Protein AF-A0A9D4ZBW3-F1 (afdb_monomer)

Solvent-accessible surface area (backbone atoms only — not comparable to full-atom values): 4893 Å² total; per-residue (Å²): 109,70,68,56,22,57,52,37,38,53,49,46,67,75,76,44,62,75,87,43,76,44,78,40,81,65,36,64,91,36,43,58,60,53,20,26,61,77,68,73,30,54,68,52,71,43,55,94,47,67,69,41,51,51,52,48,52,51,52,50,53,50,51,50,51,58,76,42,61,58,46,42,80,45,89,92,87,42,76,43,75,59,131

Organism: Adiantum capillus-veneris (NCBI:txid13818)

Structure (mmCIF, N/CA/C/O backbone):
data_AF-A0A9D4ZBW3-F1
#
_entry.id   AF-A0A9D4ZBW3-F1
#
loop_
_atom_site.group_PDB
_atom_site.id
_atom_site.type_symbol
_atom_site.label_atom_id
_atom_site.label_alt_id
_atom_site.label_comp_id
_atom_site.label_asym_id
_atom_site.label_entity_id
_atom_site.label_seq_id
_atom_site.pdbx_PDB_ins_code
_atom_site.Cartn_x
_atom_site.Cartn_y
_atom_site.Cartn_z
_atom_site.occupancy
_atom_site.B_iso_or_equiv
_atom_site.auth_seq_id
_atom_site.auth_comp_id
_atom_site.auth_asym_id
_atom_site.auth_atom_id
_atom_site.pdbx_PDB_model_num
ATOM 1 N N . MET A 1 1 ? 10.156 11.615 0.277 1.00 62.94 1 MET A N 1
ATOM 2 C CA . MET A 1 1 ? 9.473 10.310 0.449 1.00 62.94 1 MET A CA 1
ATOM 3 C C . MET A 1 1 ? 8.136 10.476 1.164 1.00 62.94 1 MET A C 1
ATOM 5 O O . MET A 1 1 ? 7.128 10.077 0.603 1.00 62.94 1 MET A O 1
ATOM 9 N N . GLU A 1 2 ? 8.091 11.096 2.347 1.00 71.25 2 GLU A N 1
ATOM 10 C CA . GLU A 1 2 ? 6.842 11.247 3.118 1.00 71.25 2 GLU A CA 1
ATOM 11 C C . GLU A 1 2 ? 5.805 12.172 2.456 1.00 71.25 2 GLU A C 1
ATOM 13 O O . GLU A 1 2 ? 4.632 11.818 2.374 1.00 71.25 2 GLU A O 1
ATOM 18 N N . GLN A 1 3 ? 6.253 13.282 1.860 1.00 81.94 3 GLN A N 1
ATOM 19 C CA . GLN A 1 3 ? 5.391 14.184 1.086 1.00 81.94 3 GLN A CA 1
ATOM 20 C C . GLN A 1 3 ? 4.722 13.483 -0.111 1.00 81.94 3 GLN A C 1
ATOM 22 O O . GLN A 1 3 ? 3.542 13.689 -0.377 1.00 81.94 3 GLN A O 1
ATOM 27 N N . SER A 1 4 ? 5.455 12.606 -0.805 1.00 83.44 4 SER A N 1
ATOM 28 C CA . SER A 1 4 ? 4.944 11.847 -1.953 1.00 83.44 4 SER A CA 1
ATOM 29 C C . SER A 1 4 ? 3.864 10.837 -1.549 1.00 83.44 4 SER A C 1
ATOM 31 O O . SER A 1 4 ? 2.938 10.610 -2.318 1.00 83.44 4 SER A O 1
ATOM 33 N N . ARG A 1 5 ? 3.947 10.259 -0.340 1.00 84.50 5 ARG A N 1
ATOM 34 C CA . ARG A 1 5 ? 2.902 9.376 0.204 1.00 84.50 5 ARG A CA 1
ATOM 35 C C . ARG A 1 5 ? 1.618 10.157 0.481 1.00 84.50 5 ARG A C 1
ATOM 37 O O . ARG A 1 5 ? 0.571 9.773 -0.021 1.00 84.50 5 ARG A O 1
ATOM 44 N N . ALA A 1 6 ? 1.708 11.253 1.237 1.00 89.12 6 ALA A N 1
ATOM 45 C CA . ALA A 1 6 ? 0.542 12.060 1.607 1.00 89.12 6 ALA A CA 1
ATOM 46 C C . ALA A 1 6 ? -0.192 12.615 0.374 1.00 89.12 6 ALA A C 1
ATOM 48 O O . ALA A 1 6 ? -1.420 12.620 0.324 1.00 89.12 6 ALA A O 1
ATOM 49 N N . PHE A 1 7 ? 0.561 13.015 -0.655 1.00 93.00 7 PHE A N 1
ATOM 50 C CA . PHE A 1 7 ? -0.015 13.399 -1.941 1.00 93.00 7 PHE A CA 1
ATOM 51 C C . PHE A 1 7 ? -0.808 12.251 -2.586 1.00 93.00 7 PHE A C 1
ATOM 53 O O . PHE A 1 7 ? -1.946 12.457 -2.998 1.00 93.00 7 PHE A O 1
ATOM 60 N N . MET A 1 8 ? -0.251 11.036 -2.631 1.00 92.75 8 MET A N 1
ATOM 61 C CA . MET A 1 8 ? -0.961 9.886 -3.197 1.00 92.75 8 MET A CA 1
ATOM 62 C C . MET A 1 8 ? -2.192 9.486 -2.380 1.00 92.75 8 MET A C 1
ATOM 64 O O . MET A 1 8 ? -3.197 9.114 -2.971 1.00 92.75 8 MET A O 1
ATOM 68 N N . GLU A 1 9 ? -2.166 9.607 -1.052 1.00 92.81 9 GLU A N 1
ATOM 69 C CA . GLU A 1 9 ? -3.354 9.377 -0.214 1.00 92.81 9 GLU A CA 1
ATOM 70 C C . GLU A 1 9 ? -4.488 10.346 -0.566 1.00 92.81 9 GLU 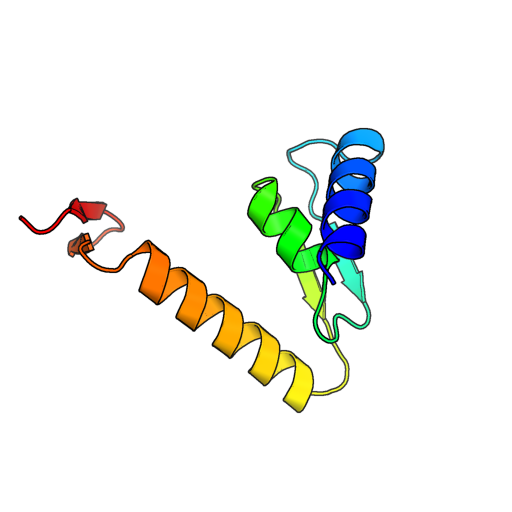A C 1
ATOM 72 O O . GLU A 1 9 ? -5.632 9.920 -0.721 1.00 92.81 9 GLU A O 1
ATOM 77 N N . ALA A 1 10 ? -4.166 11.626 -0.784 1.00 94.12 10 ALA A N 1
ATOM 78 C CA . ALA A 1 10 ? -5.143 12.615 -1.232 1.00 94.12 10 ALA A CA 1
ATOM 79 C C . ALA A 1 10 ? -5.697 12.286 -2.629 1.00 94.12 10 ALA A C 1
ATOM 81 O O . ALA A 1 10 ? -6.904 12.372 -2.847 1.00 94.12 10 ALA A O 1
ATOM 82 N N . VAL A 1 11 ? -4.842 11.857 -3.565 1.00 93.38 11 VAL A N 1
ATOM 83 C CA . VAL A 1 11 ? -5.276 11.413 -4.901 1.00 93.38 11 VAL A CA 1
ATOM 84 C C . VAL A 1 11 ? -6.226 10.216 -4.799 1.00 93.38 11 VAL A C 1
ATOM 86 O O . VAL A 1 11 ? -7.287 10.221 -5.420 1.00 93.38 11 VAL A O 1
ATOM 89 N N . LEU A 1 12 ? -5.895 9.208 -3.989 1.00 93.06 12 LEU A N 1
ATOM 90 C CA . LEU A 1 12 ? -6.752 8.036 -3.797 1.00 93.06 12 LEU A CA 1
ATOM 91 C C . LEU A 1 12 ? -8.116 8.418 -3.212 1.00 93.06 12 LEU A C 1
ATOM 93 O O . LEU A 1 12 ? -9.139 7.935 -3.691 1.00 93.06 12 LEU A O 1
ATOM 97 N N . ALA A 1 13 ? -8.141 9.313 -2.224 1.00 92.56 13 ALA A N 1
ATOM 98 C CA . ALA A 1 13 ? -9.379 9.773 -1.605 1.00 92.56 13 ALA A CA 1
ATOM 99 C C . ALA A 1 13 ? -10.275 10.573 -2.568 1.00 92.56 13 ALA A C 1
ATOM 101 O O . ALA A 1 13 ? -11.495 10.447 -2.508 1.00 92.56 13 ALA A O 1
ATOM 102 N N . LEU A 1 14 ? -9.686 11.385 -3.452 1.00 95.19 14 LEU A N 1
ATOM 103 C CA . LEU A 1 14 ? -10.435 12.258 -4.362 1.00 95.19 14 LEU A CA 1
ATOM 104 C C . LEU A 1 14 ? -10.958 11.541 -5.608 1.00 95.19 14 LEU A C 1
ATOM 106 O O . LEU A 1 14 ? -12.030 11.885 -6.101 1.00 95.19 14 LEU A O 1
ATOM 110 N N . PHE A 1 15 ? -10.198 10.584 -6.142 1.00 93.38 15 PHE A N 1
ATOM 111 C CA . PHE A 1 15 ? -10.455 10.037 -7.478 1.00 93.38 15 PHE A CA 1
ATOM 112 C C . PHE A 1 15 ? -10.949 8.592 -7.489 1.00 93.38 15 PHE A C 1
ATOM 114 O O . PHE A 1 15 ? -11.371 8.108 -8.537 1.00 93.38 15 PHE A O 1
ATOM 121 N N . PHE A 1 16 ? -10.917 7.893 -6.354 1.00 91.88 16 PHE A N 1
ATOM 122 C CA . PHE A 1 16 ? -11.249 6.474 -6.300 1.00 91.88 16 PHE A CA 1
ATOM 123 C C . PHE A 1 16 ? -12.224 6.183 -5.157 1.00 91.88 16 PHE A C 1
ATOM 125 O O . PHE A 1 16 ? -12.019 6.624 -4.025 1.00 91.88 16 PHE A O 1
ATOM 132 N N . SER A 1 17 ? -13.232 5.346 -5.408 1.00 92.06 17 SER A N 1
ATOM 133 C CA . SER A 1 17 ? -14.056 4.763 -4.339 1.00 92.06 17 SER A CA 1
ATOM 134 C C . SER A 1 17 ? -13.211 3.880 -3.417 1.00 92.06 17 SER A C 1
ATOM 136 O O . SER A 1 17 ? -12.210 3.320 -3.862 1.00 92.06 17 SER A O 1
ATOM 138 N N . GLU A 1 18 ? -13.603 3.730 -2.152 1.00 89.06 18 GLU A N 1
ATOM 139 C CA . GLU A 1 18 ? -12.853 2.929 -1.165 1.00 89.06 18 GLU A CA 1
ATOM 140 C C . GLU A 1 18 ? -12.645 1.473 -1.610 1.00 89.06 18 GLU A C 1
ATOM 142 O O . GLU A 1 18 ? -11.564 0.924 -1.415 1.00 89.06 18 GLU A O 1
ATOM 147 N N . ASP A 1 19 ? -13.614 0.906 -2.331 1.00 91.44 19 ASP A N 1
ATOM 148 C CA . ASP A 1 19 ? -13.555 -0.468 -2.849 1.00 91.44 19 ASP A CA 1
ATOM 149 C C . ASP A 1 19 ? -12.808 -0.606 -4.190 1.00 91.44 19 ASP A C 1
ATOM 151 O O . ASP A 1 19 ? -12.753 -1.691 -4.774 1.00 91.44 19 ASP A O 1
ATOM 155 N N . ALA A 1 20 ? -12.263 0.487 -4.735 1.00 91.31 20 ALA A N 1
ATOM 156 C CA . ALA A 1 20 ? -11.578 0.444 -6.022 1.00 91.31 20 ALA A CA 1
ATOM 157 C C . ALA A 1 20 ? -10.264 -0.347 -5.935 1.00 91.31 20 ALA A C 1
ATOM 159 O O . ALA A 1 20 ? -9.454 -0.146 -5.028 1.00 91.31 20 ALA A O 1
ATOM 160 N N . LEU A 1 21 ? -10.011 -1.181 -6.949 1.00 91.31 21 LEU A N 1
ATOM 161 C CA . LEU A 1 21 ? -8.698 -1.777 -7.173 1.00 91.31 21 LEU A CA 1
ATOM 162 C C . LEU A 1 21 ? -7.783 -0.760 -7.864 1.00 91.31 21 LEU A C 1
ATOM 164 O O . LEU A 1 21 ? -8.042 -0.349 -8.996 1.00 91.31 21 LEU A O 1
ATOM 168 N N . VAL A 1 22 ? -6.694 -0.384 -7.198 1.00 90.56 22 VAL A N 1
ATOM 169 C CA . VAL A 1 22 ? -5.676 0.517 -7.751 1.00 90.56 22 VAL A CA 1
ATOM 170 C C . VAL A 1 22 ? -4.663 -0.295 -8.553 1.00 90.56 22 VAL A C 1
ATOM 172 O O . VAL A 1 22 ? -4.102 -1.264 -8.047 1.00 90.56 22 VAL A O 1
ATOM 175 N N . LEU A 1 23 ? -4.420 0.101 -9.803 1.00 89.31 23 LEU A N 1
ATOM 176 C CA . LEU A 1 23 ? -3.419 -0.513 -10.677 1.00 89.31 23 LEU A CA 1
ATOM 177 C C . LEU A 1 23 ? -2.225 0.428 -10.836 1.00 89.31 23 LEU A C 1
ATOM 179 O O . LEU A 1 23 ? -2.392 1.579 -11.235 1.00 89.31 23 LEU A O 1
ATOM 183 N N . GLU A 1 24 ? -1.021 -0.069 -10.558 1.00 86.25 24 GLU A N 1
ATOM 184 C CA . GLU A 1 24 ? 0.220 0.702 -10.672 1.00 86.25 24 GLU A CA 1
ATOM 185 C C . GLU A 1 24 ? 1.232 -0.002 -11.584 1.00 86.25 24 GLU A C 1
ATOM 187 O O . GLU A 1 24 ? 1.633 -1.140 -11.325 1.00 86.25 24 GLU A O 1
ATOM 192 N N . MET A 1 25 ? 1.695 0.714 -12.615 1.00 83.69 25 MET A N 1
ATOM 193 C CA . MET A 1 25 ? 2.783 0.282 -13.496 1.00 83.69 25 MET A CA 1
ATOM 194 C C . MET A 1 25 ? 4.107 0.934 -13.073 1.00 83.69 25 MET A C 1
ATOM 196 O O . MET A 1 25 ? 4.163 2.154 -12.944 1.00 83.69 25 MET A O 1
ATOM 200 N N . GLY A 1 26 ? 5.182 0.154 -12.933 1.00 80.62 26 GLY A N 1
ATOM 201 C CA . GLY A 1 26 ? 6.523 0.667 -12.621 1.00 80.62 26 GLY A CA 1
ATOM 202 C C . GLY A 1 26 ? 6.676 1.081 -11.160 1.00 80.62 26 GLY A C 1
ATOM 203 O O . GLY A 1 26 ? 7.028 2.222 -10.864 1.00 80.62 26 GLY A O 1
ATOM 204 N N . CYS A 1 27 ? 6.363 0.166 -10.243 1.00 74.44 27 CYS A N 1
ATOM 205 C CA . CYS A 1 27 ? 6.182 0.507 -8.838 1.00 74.44 27 CYS A CA 1
ATOM 206 C C . CYS A 1 27 ? 7.456 0.994 -8.125 1.00 74.44 27 CYS A C 1
ATOM 208 O O . CYS A 1 27 ? 7.344 1.774 -7.182 1.00 74.44 27 CYS A O 1
AT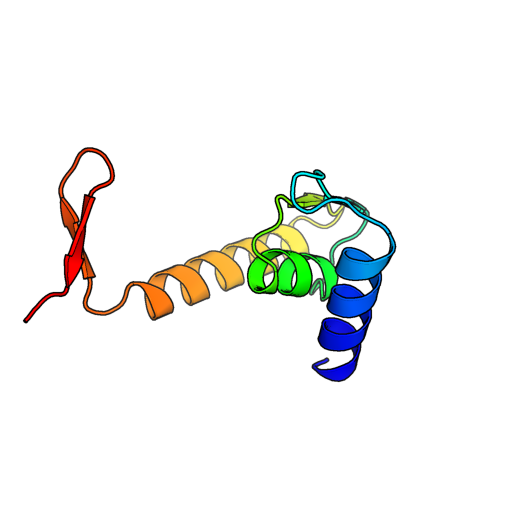OM 210 N N . GLY A 1 28 ? 8.675 0.637 -8.543 1.00 78.50 28 GLY A N 1
ATOM 211 C CA . GLY A 1 28 ? 9.882 1.189 -7.909 1.00 78.50 28 GLY A CA 1
ATOM 212 C C . G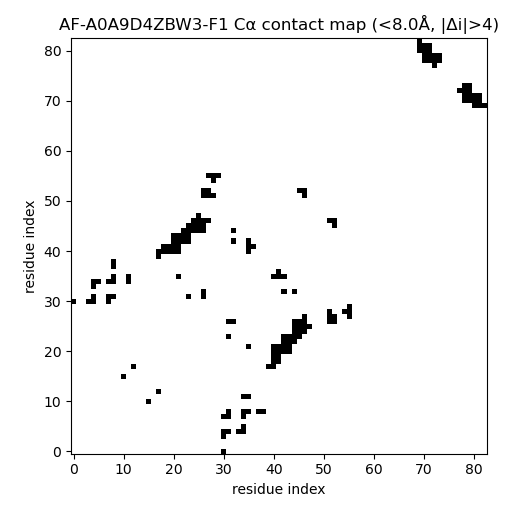LY A 1 28 ? 9.898 0.996 -6.377 1.00 78.50 28 GLY A C 1
ATOM 213 O O . GLY A 1 28 ? 9.707 -0.097 -5.853 1.00 78.50 28 GLY A O 1
ATOM 214 N N . THR A 1 29 ? 10.083 2.081 -5.618 1.00 67.62 29 THR A N 1
ATOM 215 C CA . THR A 1 29 ? 9.992 2.103 -4.134 1.00 67.62 29 THR A CA 1
ATOM 216 C C . THR A 1 29 ? 8.591 2.481 -3.604 1.00 67.62 29 THR A C 1
ATOM 218 O O . THR A 1 29 ? 8.437 2.883 -2.444 1.00 67.62 29 THR A O 1
ATOM 221 N N . SER A 1 30 ? 7.600 2.365 -4.492 1.00 72.75 30 SER A N 1
ATOM 222 C CA . SER A 1 30 ? 6.235 2.898 -4.549 1.00 72.75 30 SER A CA 1
ATOM 223 C C . SER A 1 30 ? 5.682 3.652 -3.329 1.00 72.75 30 SER A C 1
ATOM 225 O O . SER A 1 30 ? 5.287 3.056 -2.319 1.00 72.75 30 SER A O 1
ATOM 227 N N . PRO A 1 31 ? 5.515 4.979 -3.461 1.00 82.12 31 PRO A N 1
ATOM 228 C CA . PRO A 1 31 ? 4.613 5.770 -2.628 1.00 82.12 31 PRO A CA 1
ATOM 229 C C . PRO A 1 31 ? 3.133 5.386 -2.795 1.00 82.12 31 PRO A C 1
ATOM 231 O O . PRO A 1 31 ? 2.374 5.539 -1.841 1.00 82.12 31 PRO A O 1
ATOM 234 N N . VAL A 1 32 ? 2.725 4.882 -3.968 1.00 87.44 32 VAL A N 1
ATOM 235 C CA . VAL A 1 32 ? 1.333 4.504 -4.278 1.00 87.44 32 VAL A CA 1
ATOM 236 C C . VAL A 1 32 ? 0.913 3.291 -3.460 1.00 87.44 32 VAL A C 1
ATOM 238 O O . VAL A 1 32 ? -0.116 3.323 -2.794 1.00 87.44 32 VAL A O 1
ATOM 241 N N . LEU A 1 33 ? 1.744 2.250 -3.434 1.00 85.69 33 LEU A N 1
ATOM 242 C CA . LEU A 1 33 ? 1.507 1.045 -2.651 1.00 85.69 33 LEU A CA 1
ATOM 243 C C . LEU A 1 33 ? 1.423 1.362 -1.150 1.00 85.69 33 LEU A C 1
ATOM 245 O O . LEU A 1 33 ? 0.533 0.875 -0.456 1.00 85.69 33 LEU A O 1
ATOM 249 N N . LYS A 1 34 ? 2.308 2.236 -0.651 1.00 85.56 34 LYS A N 1
ATOM 250 C CA . LYS A 1 34 ? 2.270 2.705 0.744 1.00 85.56 34 LYS A CA 1
ATOM 251 C C . LYS A 1 34 ? 1.005 3.502 1.052 1.00 85.56 34 LYS A C 1
ATOM 253 O O . LYS A 1 34 ? 0.431 3.317 2.119 1.00 85.56 34 LYS A O 1
ATOM 258 N N . ALA A 1 35 ? 0.566 4.358 0.131 1.00 89.00 35 ALA A N 1
ATOM 259 C CA . ALA A 1 35 ? -0.680 5.104 0.271 1.00 89.00 35 ALA A CA 1
ATOM 260 C C . ALA A 1 35 ? -1.902 4.172 0.262 1.00 89.00 35 ALA A C 1
ATOM 262 O O . ALA A 1 35 ? -2.791 4.321 1.097 1.00 89.00 35 ALA A O 1
ATOM 263 N N . CYS A 1 36 ? -1.926 3.161 -0.613 1.00 89.62 36 CYS A N 1
ATOM 264 C CA . CYS A 1 36 ? -2.984 2.148 -0.635 1.00 89.62 36 CYS A CA 1
ATOM 265 C C . CYS A 1 36 ? -3.028 1.361 0.680 1.00 89.62 36 CYS A C 1
ATOM 267 O O . CYS A 1 36 ? -4.098 1.189 1.253 1.00 89.62 36 CYS A O 1
ATOM 269 N N . GLN A 1 37 ? -1.867 0.959 1.210 1.00 85.12 37 GLN A N 1
ATOM 270 C CA . GLN A 1 37 ? -1.777 0.295 2.511 1.00 85.12 37 GLN A CA 1
ATOM 271 C C . GLN A 1 37 ? -2.295 1.190 3.648 1.00 85.12 37 GLN A C 1
ATOM 273 O O . GLN A 1 37 ? -3.046 0.722 4.498 1.00 85.12 37 GLN A O 1
ATOM 278 N N . ALA A 1 38 ? -1.912 2.469 3.665 1.00 86.19 38 ALA A N 1
ATOM 279 C CA . ALA A 1 38 ? -2.340 3.418 4.693 1.00 86.19 38 ALA A CA 1
ATOM 280 C C . ALA A 1 38 ? -3.848 3.718 4.646 1.00 86.19 38 ALA A C 1
ATOM 282 O O . ALA A 1 38 ? -4.453 4.000 5.678 1.00 86.19 38 ALA A O 1
ATOM 283 N N . THR A 1 39 ? -4.453 3.632 3.461 1.00 89.31 39 THR A N 1
ATOM 284 C CA . THR A 1 39 ? -5.877 3.918 3.222 1.00 89.31 39 THR A CA 1
ATOM 285 C C . THR A 1 39 ? -6.740 2.662 3.102 1.00 89.31 39 THR A C 1
ATOM 287 O O . THR A 1 39 ? -7.911 2.773 2.758 1.00 89.31 39 THR A O 1
ATOM 290 N N . TRP A 1 40 ? -6.188 1.481 3.408 1.00 87.00 40 TRP A N 1
ATOM 291 C CA . TRP A 1 40 ? -6.887 0.188 3.362 1.00 87.00 40 TRP A CA 1
ATOM 292 C C . TRP A 1 40 ? -7.479 -0.176 1.994 1.00 87.00 40 TRP A C 1
ATOM 294 O O . TRP A 1 40 ? -8.498 -0.856 1.907 1.00 87.00 40 TRP A O 1
ATOM 304 N N . ARG A 1 41 ? -6.815 0.236 0.913 1.00 90.75 41 ARG A N 1
ATOM 305 C CA . ARG A 1 41 ? -7.261 -0.011 -0.462 1.00 90.75 41 ARG A CA 1
ATOM 306 C C . ARG A 1 41 ? -6.519 -1.175 -1.100 1.00 90.75 41 ARG A C 1
ATOM 308 O O . ARG A 1 41 ? -5.313 -1.349 -0.904 1.00 90.75 41 ARG A O 1
ATOM 315 N N . ALA A 1 42 ? -7.238 -1.950 -1.908 1.00 89.75 42 ALA A N 1
ATOM 316 C CA . ALA A 1 42 ? -6.640 -3.004 -2.714 1.00 89.75 42 ALA A CA 1
ATOM 317 C C . ALA A 1 42 ? -5.766 -2.387 -3.814 1.00 89.75 42 ALA A C 1
ATOM 319 O O . ALA A 1 42 ? -6.208 -1.512 -4.559 1.00 89.75 42 ALA A O 1
ATOM 320 N N . CYS A 1 43 ? -4.526 -2.859 -3.934 1.00 89.81 43 CYS A N 1
ATOM 321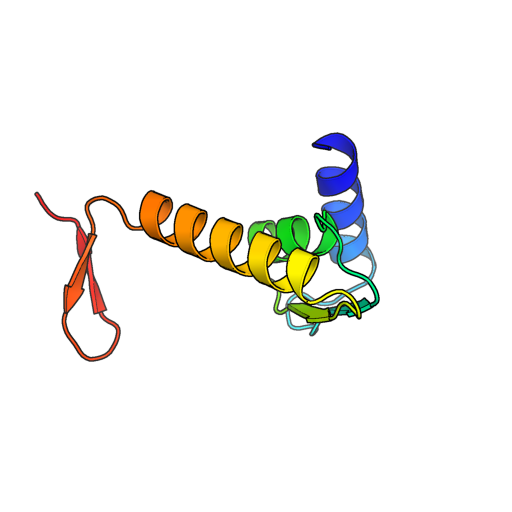 C CA . CYS A 1 43 ? -3.585 -2.387 -4.942 1.00 89.81 43 CYS A CA 1
ATOM 322 C C . CYS A 1 43 ? -2.892 -3.566 -5.619 1.00 89.81 43 CYS A C 1
ATOM 324 O O . CYS A 1 43 ? -2.436 -4.499 -4.952 1.00 89.81 43 CYS A O 1
ATOM 326 N N . PHE A 1 44 ? -2.813 -3.511 -6.944 1.00 88.19 44 PHE A N 1
ATOM 327 C CA . PHE A 1 44 ? -2.058 -4.437 -7.766 1.00 88.19 44 PHE A CA 1
ATOM 328 C C . PHE A 1 44 ? -0.954 -3.663 -8.491 1.00 88.19 44 PHE A C 1
ATOM 330 O O . PHE A 1 44 ? -1.208 -2.886 -9.414 1.00 88.19 44 PHE A O 1
ATOM 337 N N . SER A 1 45 ? 0.281 -3.887 -8.047 1.00 86.62 45 SER A N 1
ATOM 338 C CA . SER A 1 45 ? 1.474 -3.217 -8.562 1.00 86.62 45 SER A CA 1
ATOM 339 C C . SER A 1 45 ? 2.330 -4.183 -9.371 1.00 86.62 45 SER A C 1
ATOM 341 O O . SER A 1 45 ? 2.529 -5.334 -8.975 1.00 86.62 45 SER A O 1
ATOM 343 N N . PHE A 1 46 ? 2.906 -3.697 -10.467 1.00 84.19 46 PHE A N 1
ATOM 344 C CA . PHE A 1 46 ? 3.867 -4.449 -11.269 1.00 84.19 46 PHE A CA 1
ATOM 345 C C . PHE A 1 46 ? 5.086 -3.609 -11.640 1.00 84.19 46 PHE A C 1
ATOM 347 O O . PHE A 1 46 ? 5.013 -2.390 -11.782 1.00 84.19 46 PHE A O 1
ATOM 354 N N . ASP A 1 47 ? 6.220 -4.280 -11.826 1.00 87.81 47 ASP A N 1
ATOM 355 C CA . ASP A 1 47 ? 7.471 -3.672 -12.270 1.00 87.81 47 ASP A CA 1
ATOM 356 C C . ASP A 1 47 ? 8.207 -4.650 -13.189 1.00 87.81 47 ASP A C 1
ATOM 358 O O . ASP A 1 47 ? 8.183 -5.863 -12.969 1.00 87.81 47 ASP A O 1
ATOM 362 N N . SER A 1 48 ? 8.858 -4.135 -14.230 1.00 87.88 48 SER A N 1
ATOM 363 C CA . SER A 1 48 ? 9.675 -4.945 -15.139 1.00 87.88 48 SER A CA 1
ATOM 364 C C . SER A 1 48 ? 10.984 -5.419 -14.500 1.00 87.88 48 SER A C 1
ATOM 366 O O . SER A 1 48 ? 11.614 -6.351 -14.996 1.00 87.88 48 SER A O 1
ATOM 368 N N . ASN A 1 49 ? 11.423 -4.781 -13.413 1.00 88.19 49 ASN A N 1
ATOM 369 C CA . ASN A 1 49 ? 12.649 -5.115 -12.710 1.00 88.19 49 ASN A CA 1
ATOM 370 C C . ASN A 1 49 ? 12.369 -6.051 -11.523 1.00 88.19 49 ASN A C 1
ATOM 372 O O . ASN A 1 49 ? 11.898 -5.636 -10.463 1.00 88.19 49 ASN A O 1
ATOM 376 N N . ALA A 1 50 ? 12.752 -7.321 -11.659 1.00 84.12 50 ALA A N 1
ATOM 377 C CA . ALA A 1 50 ? 12.580 -8.323 -10.605 1.00 84.12 50 ALA A CA 1
ATOM 378 C C . ALA A 1 50 ? 13.289 -7.965 -9.279 1.00 84.12 50 ALA A C 1
ATOM 380 O O . ALA A 1 50 ? 12.831 -8.358 -8.205 1.00 84.12 50 ALA A O 1
ATOM 381 N N . GLY A 1 51 ? 14.392 -7.207 -9.323 1.00 84.88 51 GLY A N 1
ATOM 382 C CA . GLY A 1 51 ? 15.084 -6.725 -8.124 1.00 84.88 51 GLY A CA 1
A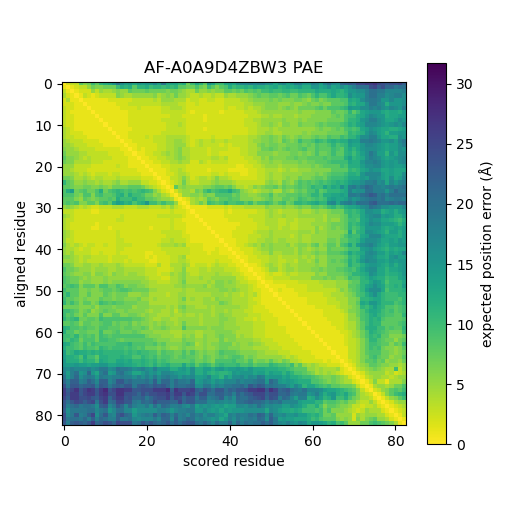TOM 383 C C . GLY A 1 51 ? 14.236 -5.739 -7.318 1.00 84.88 51 GLY A C 1
ATOM 384 O O . GLY A 1 51 ? 14.193 -5.819 -6.090 1.00 84.88 51 GLY A O 1
ATOM 385 N N . VAL A 1 52 ? 13.500 -4.870 -8.014 1.00 83.25 52 VAL A N 1
ATOM 386 C CA . VAL A 1 52 ? 12.556 -3.922 -7.412 1.00 83.25 52 VAL A CA 1
ATOM 387 C C . VAL A 1 52 ? 11.375 -4.662 -6.789 1.00 83.25 52 VAL A C 1
ATOM 389 O O . VAL A 1 52 ? 11.068 -4.440 -5.619 1.00 83.25 52 VAL A O 1
ATOM 392 N N . VAL A 1 53 ? 10.776 -5.613 -7.515 1.00 81.88 53 VAL A N 1
ATOM 393 C CA . VAL A 1 53 ? 9.679 -6.446 -6.990 1.00 81.88 53 VAL A CA 1
ATOM 394 C C . VAL A 1 53 ? 10.103 -7.155 -5.700 1.00 81.88 53 VAL A C 1
ATOM 396 O O . VAL A 1 53 ? 9.405 -7.089 -4.688 1.00 81.88 53 VAL A O 1
ATOM 399 N N . ASN A 1 54 ? 11.289 -7.769 -5.691 1.00 83.56 54 ASN A N 1
ATOM 400 C CA . ASN A 1 54 ? 11.828 -8.437 -4.506 1.00 83.56 54 ASN A CA 1
ATOM 401 C C . ASN A 1 54 ? 12.046 -7.481 -3.323 1.00 83.56 54 ASN A C 1
ATOM 403 O O . ASN A 1 54 ? 11.780 -7.853 -2.177 1.00 83.56 54 ASN A O 1
ATOM 407 N N . LEU A 1 55 ? 12.520 -6.258 -3.578 1.00 83.75 55 LEU A N 1
ATOM 408 C CA . LEU A 1 55 ? 12.705 -5.237 -2.546 1.00 83.75 55 LEU A CA 1
ATOM 409 C C . LEU A 1 55 ? 11.366 -4.817 -1.920 1.00 83.75 55 LEU A C 1
ATOM 411 O O . LEU A 1 55 ? 11.257 -4.735 -0.692 1.00 83.75 55 LEU A O 1
ATOM 415 N N . VAL A 1 56 ? 10.342 -4.590 -2.746 1.00 80.69 56 VAL A N 1
ATOM 416 C CA . VAL A 1 56 ? 8.993 -4.219 -2.296 1.00 80.69 56 VAL A CA 1
ATOM 417 C C . VAL A 1 56 ? 8.374 -5.340 -1.461 1.00 80.69 56 VAL A C 1
ATOM 419 O O . VAL A 1 56 ? 7.920 -5.091 -0.344 1.00 80.69 56 VAL A O 1
ATOM 422 N N . VAL A 1 57 ? 8.431 -6.587 -1.943 1.00 82.56 57 VAL A N 1
ATOM 423 C CA . VAL A 1 57 ? 7.903 -7.756 -1.220 1.00 82.56 57 VAL A CA 1
ATOM 424 C C . VAL A 1 57 ? 8.588 -7.930 0.136 1.00 82.56 57 VAL A C 1
ATOM 426 O O . VAL A 1 57 ? 7.907 -8.113 1.143 1.00 82.56 57 VAL A O 1
ATOM 429 N N . ARG A 1 58 ? 9.922 -7.828 0.203 1.00 83.94 58 ARG A N 1
ATOM 430 C CA . ARG A 1 58 ? 10.657 -7.916 1.478 1.00 83.94 58 ARG A CA 1
ATOM 431 C C . ARG A 1 58 ? 10.225 -6.831 2.457 1.00 83.94 58 ARG A C 1
ATOM 433 O O . ARG A 1 58 ? 9.946 -7.139 3.612 1.00 83.94 58 ARG A O 1
ATOM 440 N N . THR A 1 59 ? 10.109 -5.595 1.976 1.00 81.62 59 THR A N 1
ATOM 441 C CA . THR A 1 59 ? 9.681 -4.450 2.790 1.00 81.62 59 THR A CA 1
ATOM 442 C C . THR A 1 59 ? 8.278 -4.664 3.363 1.00 81.62 59 THR A C 1
ATOM 444 O O . THR A 1 59 ? 8.061 -4.448 4.554 1.00 81.62 59 THR A O 1
ATOM 447 N N . LEU A 1 60 ? 7.335 -5.148 2.547 1.00 77.56 60 LEU A N 1
ATOM 448 C CA . LEU A 1 60 ? 5.979 -5.484 2.990 1.00 77.56 60 LEU A CA 1
ATOM 449 C C . LEU A 1 60 ? 5.973 -6.599 4.037 1.00 77.56 60 LEU A C 1
ATOM 451 O O . LEU A 1 60 ? 5.322 -6.470 5.071 1.00 77.56 60 LEU A O 1
ATOM 455 N N . 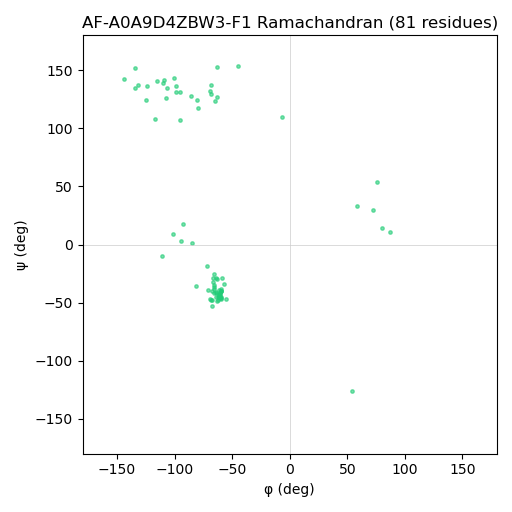VAL A 1 61 ? 6.707 -7.689 3.791 1.00 83.56 61 VAL A N 1
ATOM 456 C CA . VAL A 1 61 ? 6.804 -8.817 4.728 1.00 83.56 61 VAL A CA 1
ATOM 457 C C . VAL A 1 61 ? 7.381 -8.361 6.066 1.00 83.56 61 VAL A C 1
ATOM 459 O O . VAL A 1 61 ? 6.903 -8.780 7.117 1.00 83.56 61 VAL A O 1
ATOM 462 N N . GLU A 1 62 ? 8.382 -7.487 6.054 1.00 84.44 62 GLU A N 1
ATOM 463 C CA . GLU A 1 62 ? 9.010 -6.961 7.265 1.00 84.44 62 GLU A CA 1
ATOM 464 C C . GLU A 1 62 ? 8.100 -5.991 8.031 1.00 84.44 62 GLU A C 1
ATOM 466 O O . GLU A 1 62 ? 7.992 -6.082 9.258 1.00 84.44 62 GLU A O 1
ATOM 471 N N . ALA A 1 63 ? 7.357 -5.136 7.321 1.00 77.94 63 ALA A N 1
ATOM 472 C CA . ALA A 1 63 ? 6.328 -4.288 7.917 1.00 77.94 63 ALA A CA 1
ATOM 473 C C . ALA A 1 63 ? 5.212 -5.131 8.558 1.00 77.94 63 ALA A C 1
ATOM 475 O O . ALA A 1 63 ? 4.852 -4.902 9.712 1.00 77.94 63 ALA A O 1
ATOM 476 N N . MET A 1 64 ? 4.732 -6.166 7.860 1.00 77.88 64 MET A N 1
ATOM 477 C CA . MET A 1 64 ? 3.744 -7.120 8.377 1.00 77.88 64 MET A CA 1
ATOM 478 C C . MET A 1 64 ? 4.276 -7.867 9.603 1.00 77.88 64 MET A C 1
ATOM 480 O O . MET A 1 64 ? 3.584 -7.960 10.614 1.00 77.88 64 MET A O 1
ATOM 484 N N . ARG A 1 65 ? 5.519 -8.362 9.571 1.00 82.19 65 ARG A N 1
ATOM 485 C CA . ARG A 1 65 ? 6.163 -9.010 10.730 1.00 82.19 65 ARG A CA 1
ATOM 486 C C . ARG A 1 65 ? 6.267 -8.075 11.928 1.00 82.19 65 ARG A C 1
ATOM 488 O O . ARG A 1 65 ? 6.048 -8.509 13.051 1.00 82.19 65 ARG A O 1
ATOM 495 N N . THR A 1 66 ? 6.582 -6.806 11.695 1.00 81.94 66 THR A N 1
ATOM 496 C CA . THR A 1 66 ? 6.685 -5.802 12.759 1.00 81.94 66 THR A CA 1
ATOM 497 C C . THR A 1 66 ? 5.314 -5.486 13.350 1.00 81.94 66 THR A C 1
ATOM 499 O O . THR A 1 66 ? 5.159 -5.533 14.566 1.00 81.94 66 THR A O 1
ATOM 502 N N . ALA A 1 67 ? 4.303 -5.252 12.508 1.00 75.12 67 ALA A N 1
ATOM 503 C CA . ALA A 1 67 ? 2.927 -4.995 12.938 1.00 75.12 67 ALA A CA 1
ATOM 504 C C . ALA A 1 67 ? 2.302 -6.189 13.679 1.00 75.12 67 ALA A C 1
ATOM 506 O O . ALA A 1 67 ? 1.469 -6.015 14.563 1.00 75.12 67 ALA A O 1
ATOM 507 N N . THR A 1 68 ? 2.725 -7.408 13.338 1.00 77.00 68 THR A N 1
ATOM 508 C CA . THR A 1 68 ? 2.278 -8.647 13.989 1.00 77.00 68 THR A CA 1
ATOM 509 C C . THR A 1 68 ? 3.202 -9.111 15.118 1.00 77.00 68 THR A C 1
ATOM 511 O O . THR A 1 68 ? 2.950 -10.153 15.726 1.00 77.00 68 THR A O 1
ATOM 514 N N . LYS A 1 69 ? 4.254 -8.353 15.457 1.00 79.25 69 LYS A N 1
ATOM 515 C CA . LYS A 1 69 ? 5.155 -8.689 16.565 1.00 79.25 69 LYS A CA 1
ATOM 516 C C . LYS A 1 69 ? 4.374 -8.627 17.877 1.00 79.25 69 LYS A C 1
ATOM 518 O O . LYS A 1 69 ? 3.778 -7.609 18.204 1.00 79.25 69 LYS A O 1
ATOM 523 N N . GLY A 1 70 ? 4.367 -9.732 18.620 1.00 76.19 70 GLY A N 1
ATOM 524 C CA . GLY A 1 70 ? 3.523 -9.877 19.809 1.00 76.19 70 GLY A CA 1
ATOM 525 C C . GLY A 1 70 ? 2.117 -10.394 19.506 1.00 76.19 70 GLY A C 1
ATOM 526 O O . GLY A 1 70 ? 1.283 -10.415 20.398 1.00 76.19 70 GLY A O 1
ATOM 527 N N . PHE A 1 71 ? 1.843 -10.860 18.287 1.00 74.62 71 PHE A N 1
ATOM 528 C CA . PHE A 1 71 ? 0.643 -11.622 17.958 1.00 74.62 71 PHE A CA 1
ATOM 529 C C . PHE A 1 71 ? 1.019 -13.045 17.529 1.00 74.62 71 PHE A C 1
ATOM 531 O O . PHE A 1 71 ? 2.002 -13.261 16.824 1.00 74.62 71 PHE A O 1
ATOM 538 N N . SER A 1 72 ? 0.232 -14.038 17.946 1.00 80.44 72 SER A N 1
ATOM 539 C CA . SER A 1 72 ? 0.322 -15.413 17.453 1.00 80.44 72 SER A CA 1
ATOM 540 C C . SER A 1 72 ? -0.853 -15.731 16.538 1.00 80.44 72 SER A C 1
ATOM 542 O O . SER A 1 72 ? -2.007 -15.426 16.850 1.00 80.44 72 SER A O 1
ATOM 544 N N . TRP A 1 73 ? -0.559 -16.363 15.402 1.00 72.19 73 TRP A N 1
ATOM 545 C CA . TRP A 1 73 ? -1.580 -16.935 14.533 1.00 72.19 73 TRP A CA 1
ATOM 546 C C . TRP A 1 73 ? -2.013 -18.288 15.093 1.00 72.19 73 TRP A C 1
ATOM 548 O O . TRP A 1 73 ? -1.194 -19.187 15.282 1.00 72.19 73 TRP A O 1
ATOM 558 N N . ARG A 1 74 ? -3.313 -18.455 15.326 1.00 66.31 74 ARG A N 1
ATOM 559 C CA . ARG A 1 74 ? -3.938 -19.773 15.432 1.00 66.31 74 ARG A CA 1
ATOM 560 C C . ARG A 1 74 ? -4.582 -20.084 14.088 1.00 66.31 74 ARG A C 1
ATOM 562 O O . ARG A 1 74 ? -5.186 -19.203 13.475 1.00 66.31 74 ARG A O 1
ATOM 569 N N . GLY A 1 75 ? -4.408 -21.318 13.612 1.00 64.44 75 GLY A N 1
ATOM 570 C CA . GLY A 1 75 ? -4.898 -21.760 12.302 1.00 64.44 75 GLY A CA 1
ATOM 571 C C . GLY A 1 75 ? -6.341 -21.319 12.006 1.00 64.44 75 GLY A C 1
ATOM 572 O O . GLY A 1 75 ? -7.134 -21.127 12.925 1.00 64.44 75 GLY A O 1
ATOM 573 N N . LYS A 1 76 ? -6.668 -21.177 10.711 1.00 65.00 76 LYS A N 1
ATOM 574 C CA . LYS A 1 76 ? -7.900 -20.558 10.164 1.00 65.00 76 LYS A CA 1
ATOM 575 C C . LYS A 1 76 ? -7.991 -19.027 10.289 1.00 65.00 76 LYS A C 1
ATOM 577 O O . LYS A 1 76 ? -9.082 -18.479 10.372 1.00 65.00 76 LYS A O 1
ATOM 582 N N . GLY A 1 77 ? -6.855 -18.331 10.271 1.00 66.06 77 GLY A N 1
ATOM 583 C CA . GLY A 1 77 ? -6.835 -16.874 10.111 1.00 66.06 77 GLY A CA 1
ATOM 584 C C . GLY A 1 77 ? -7.124 -16.061 11.381 1.00 66.06 77 GLY A C 1
ATOM 585 O O . GLY A 1 77 ? -7.387 -14.869 11.287 1.00 66.06 77 GLY A O 1
ATOM 586 N N . SER A 1 78 ? -7.076 -16.678 12.566 1.00 72.38 78 SER A N 1
ATOM 587 C 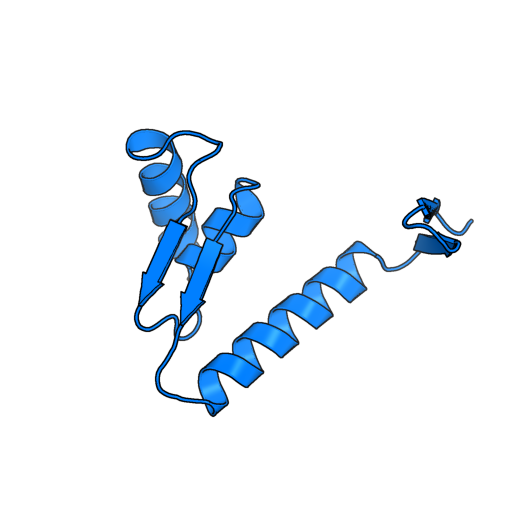CA . SER A 1 78 ? -7.301 -15.973 13.836 1.00 72.38 78 SER A CA 1
ATOM 588 C C . SER A 1 78 ? -5.975 -15.540 14.476 1.00 72.38 78 SER A C 1
ATOM 590 O O . SER A 1 78 ? -5.054 -16.348 14.601 1.00 72.38 78 SER A O 1
ATOM 592 N N . MET A 1 79 ? -5.868 -14.278 14.903 1.00 74.00 79 MET A N 1
ATOM 593 C CA . MET A 1 79 ? -4.698 -13.742 15.617 1.00 74.00 79 MET A CA 1
ATOM 594 C C . MET A 1 79 ? -5.031 -13.452 17.086 1.00 74.00 79 MET A C 1
ATOM 596 O O . MET A 1 79 ? -6.097 -12.920 17.389 1.00 74.00 79 MET A O 1
ATOM 600 N N . ARG A 1 80 ? -4.116 -13.767 18.014 1.00 78.81 80 ARG A N 1
ATOM 601 C CA . ARG A 1 80 ? -4.204 -13.374 19.434 1.00 78.81 80 ARG A CA 1
ATOM 602 C C . ARG A 1 80 ? -2.957 -12.602 19.844 1.00 78.81 80 ARG A C 1
ATOM 604 O O . ARG A 1 80 ? -1.855 -13.040 19.540 1.00 78.81 80 ARG A O 1
ATOM 611 N N . MET A 1 81 ? -3.123 -11.513 20.591 1.00 79.25 81 MET A N 1
ATOM 612 C CA . MET A 1 81 ? -2.003 -10.842 21.253 1.00 79.25 81 MET A CA 1
ATOM 613 C C . MET A 1 81 ? -1.364 -11.797 22.281 1.00 79.25 81 MET A C 1
ATOM 615 O O . MET A 1 81 ? -2.058 -12.406 23.102 1.00 79.25 81 MET A O 1
ATOM 619 N N . MET A 1 82 ? -0.052 -11.984 22.180 1.00 72.19 82 MET A N 1
ATOM 620 C CA . MET A 1 82 ? 0.775 -12.665 23.168 1.00 72.19 82 MET A CA 1
ATOM 621 C C . MET A 1 82 ? 0.840 -11.771 24.413 1.00 72.19 82 MET A C 1
ATOM 623 O O . MET A 1 82 ? 1.022 -10.562 24.286 1.00 72.19 82 MET A O 1
ATOM 627 N N . LYS A 1 83 ? 0.607 -12.358 25.591 1.00 64.94 83 LYS A N 1
ATOM 628 C CA . LYS A 1 83 ? 0.792 -11.663 26.870 1.00 64.94 83 LYS A CA 1
ATOM 629 C C . LYS A 1 83 ? 2.272 -11.448 27.152 1.00 64.94 83 LYS A C 1
ATOM 631 O O . LYS A 1 83 ? 3.053 -12.337 26.745 1.00 64.94 83 LYS A O 1
#

Radius of gyration: 14.82 Å; Cα contacts (8 Å, |Δ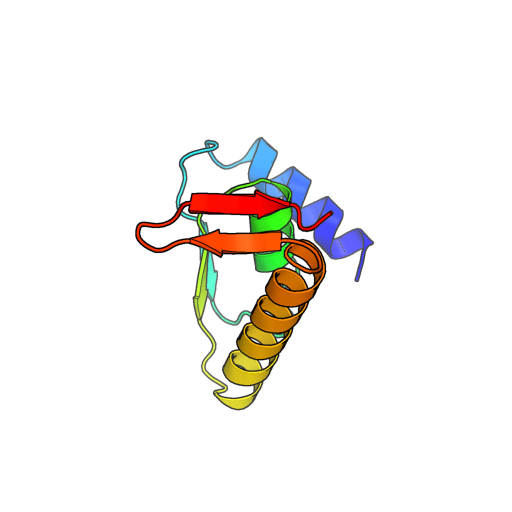i|>4): 89; chains: 1; bounding box: 29×36×42 Å

Sequence (83 aa):
MEQSRAFMEAVLALFFSEDALVLEMGCGTSPVLKACQATWRACFSFDSNAGVVNLVVR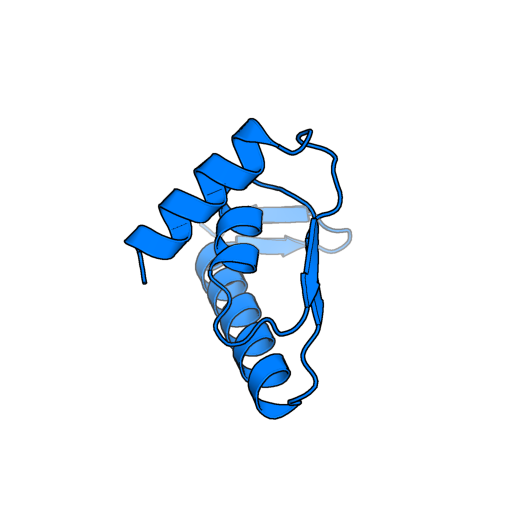TLVEAMRTATKGFSWRGKGSMRMMK

Nearest PDB structures (foldseek):
  5hfj-assembly2_C  TM=8.676E-01  e=1.374E-02  Helicobacter pylori 26695
  5hfj-assembly4_G  TM=8.673E-01  e=1.803E-02  Helicobacter pylori 26695
  5hfj-assembly3_D  TM=8.795E-01  e=2.212E-02  Helicobacter pylori 26695
  5hek-assembly3_B  TM=8.681E-01  e=2.212E-02  Helicobacter pylori 26695
  5hfj-assembly1_B  TM=8.651E-01  e=2.066E-02  Helicobacter pylori 26695

Mean predicted aligned error: 7.68 Å

Secondary structure (DSSP, 8-state):
-HHHHHHHHHHHHHHS-TTPPEEEES-TT-HHHHHHHHTT--EEEE-S-HHHHHHHHHHHHHHHHHHTTTEEEETTTEEEE--

Foldseek 3Di:
DVVLLVVLLVVCVPPHDQADEAEEEAQQLHSNVVSCVVSVYHYDYDHPDPVRVVVNVVVVVVVVCVVCPQWDDDPPGDIDGHD

pLDDT: mean 82.87, std 8.0, range [62.94, 95.19]